Protein AF-A0A916AVG3-F1 (afdb_monomer_lite)

pLDDT: mean 79.17, std 20.03, range [33.25, 95.12]

Radius of gyration: 17.31 Å; chains: 1; bounding box: 54×39×38 Å

Sequence (113 aa):
MAQQFEDKFHRKFYYLRLSVTDVCNFKCTYCLPDGYKPSGNKNSSFLSLPEIKRVVKAFADCGTSKVRITGGEPSLRKDFTDIIHSVATTPGIKKSRNDDQWIPHGEASGRLA

Secondary structure (DSSP, 8-state):
-PPPPB-TT--B--EEEEE-----S---TTT-TT-----S-TT-PPPPHHHHHHHHHHHHHTT--EEEEESS-GGGSTTHHHHHHHHHTSTT------SS-------------

Structure (mmCIF, N/CA/C/O backbone):
data_AF-A0A916AVG3-F1
#
_entry.id   AF-A0A916AVG3-F1
#
loop_
_atom_site.group_PDB
_atom_site.id
_atom_site.type_symbol
_atom_site.label_atom_id
_atom_site.label_alt_id
_atom_site.label_comp_id
_atom_site.label_asym_id
_atom_site.label_entity_id
_atom_site.label_seq_id
_atom_site.pdbx_PDB_ins_code
_atom_site.Cartn_x
_atom_site.Cartn_y
_atom_site.Cartn_z
_atom_site.occupancy
_atom_site.B_iso_or_equiv
_atom_site.auth_seq_id
_atom_site.auth_comp_id
_atom_site.auth_asym_id
_atom_site.auth_atom_id
_atom_site.pdbx_PDB_model_num
ATOM 1 N N . MET A 1 1 ? -15.044 -7.742 18.580 1.00 51.03 1 MET A N 1
ATOM 2 C CA . MET A 1 1 ? -14.290 -6.527 18.210 1.00 51.03 1 MET A CA 1
ATOM 3 C C . MET A 1 1 ? -12.821 -6.852 18.390 1.00 51.03 1 MET A C 1
ATOM 5 O O . MET A 1 1 ? -12.456 -7.210 19.503 1.00 51.03 1 MET A O 1
ATOM 9 N N . ALA A 1 2 ? -12.019 -6.870 17.324 1.00 61.91 2 ALA A N 1
ATOM 10 C CA . ALA A 1 2 ? -10.595 -7.161 17.470 1.00 61.91 2 ALA A CA 1
ATOM 11 C C . ALA A 1 2 ? -9.897 -5.987 18.178 1.00 61.91 2 ALA A C 1
ATOM 13 O O . ALA A 1 2 ? -10.251 -4.826 17.972 1.00 61.91 2 ALA A O 1
ATOM 14 N N . GLN A 1 3 ? -8.947 -6.307 19.055 1.00 72.06 3 GLN A N 1
ATOM 15 C CA . GLN A 1 3 ? -8.139 -5.327 19.777 1.00 72.06 3 GLN A CA 1
ATOM 16 C C . GLN A 1 3 ? -7.302 -4.516 18.774 1.00 72.06 3 GLN A C 1
ATOM 18 O O . GLN A 1 3 ? -6.731 -5.087 17.844 1.00 72.06 3 GLN A O 1
ATOM 23 N N . GLN A 1 4 ? -7.219 -3.197 18.972 1.00 83.69 4 GLN A N 1
ATOM 24 C CA . GLN A 1 4 ? -6.332 -2.329 18.195 1.00 83.69 4 GLN A CA 1
ATOM 25 C C . GLN A 1 4 ? -4.895 -2.861 18.258 1.00 83.69 4 GLN A C 1
ATOM 27 O O . GLN A 1 4 ? -4.409 -3.156 19.351 1.00 83.69 4 GLN A O 1
ATOM 32 N N . PHE A 1 5 ? -4.199 -2.929 17.119 1.00 86.44 5 PHE A N 1
ATOM 33 C CA . PHE A 1 5 ? -2.777 -3.272 17.131 1.00 86.44 5 PHE A CA 1
ATOM 34 C C . PHE A 1 5 ? -1.983 -2.254 17.953 1.00 86.44 5 PHE A C 1
ATOM 36 O O . PHE A 1 5 ? -2.035 -1.049 17.684 1.00 86.44 5 PHE A O 1
ATOM 43 N N . GLU A 1 6 ? -1.220 -2.765 18.915 1.00 90.38 6 GLU A N 1
ATOM 44 C CA . GLU A 1 6 ? -0.405 -1.997 19.848 1.00 90.38 6 GLU A CA 1
ATOM 45 C C . GLU A 1 6 ? 0.926 -2.720 20.074 1.00 90.38 6 GLU A C 1
ATOM 47 O O . GLU A 1 6 ? 0.968 -3.950 20.146 1.00 90.38 6 GLU A O 1
ATOM 52 N N . ASP A 1 7 ? 2.025 -1.973 20.133 1.00 91.75 7 ASP A N 1
ATOM 53 C CA . ASP A 1 7 ? 3.339 -2.535 20.444 1.00 91.75 7 ASP A CA 1
ATOM 54 C C . ASP A 1 7 ? 3.683 -2.441 21.939 1.00 91.75 7 ASP A C 1
ATOM 56 O O . ASP A 1 7 ? 2.927 -1.919 22.754 1.00 91.75 7 ASP A O 1
ATOM 60 N N . LYS A 1 8 ? 4.874 -2.919 22.316 1.00 94.19 8 LYS A N 1
ATOM 61 C CA . LYS A 1 8 ? 5.366 -2.860 23.704 1.00 94.19 8 LYS A CA 1
ATOM 62 C C . LYS A 1 8 ? 5.617 -1.436 24.225 1.00 94.19 8 LYS A C 1
ATOM 64 O O . LYS A 1 8 ? 5.851 -1.271 25.414 1.00 94.19 8 LYS A O 1
ATOM 69 N N . PHE A 1 9 ? 5.600 -0.432 23.349 1.00 94.81 9 PHE A N 1
ATOM 70 C CA . PHE A 1 9 ? 5.735 0.986 23.686 1.00 94.81 9 PHE A CA 1
ATOM 71 C C . PHE A 1 9 ? 4.379 1.706 23.677 1.00 94.81 9 PHE A C 1
ATOM 73 O O . PHE A 1 9 ? 4.341 2.935 23.673 1.00 94.81 9 PHE A O 1
ATOM 80 N N . HIS A 1 10 ? 3.272 0.958 23.648 1.00 90.62 10 HIS A N 1
ATOM 81 C CA . HIS A 1 10 ? 1.909 1.483 23.627 1.00 90.62 10 HIS A CA 1
ATOM 82 C C . HIS A 1 10 ? 1.574 2.339 22.393 1.00 90.62 10 HIS A C 1
ATOM 84 O O . HIS A 1 10 ? 0.672 3.182 22.415 1.00 90.62 10 HIS A O 1
ATOM 90 N N . ARG A 1 11 ? 2.283 2.130 21.275 1.00 91.38 11 ARG A N 1
ATOM 91 C CA . ARG A 1 11 ? 1.992 2.803 20.004 1.00 91.38 11 ARG A CA 1
ATOM 92 C C . ARG A 1 11 ? 0.907 2.043 19.261 1.00 91.38 11 ARG A C 1
ATOM 94 O O . ARG A 1 11 ? 1.064 0.863 18.959 1.00 91.38 11 ARG A O 1
ATOM 101 N N . LYS A 1 12 ? -0.171 2.743 18.915 1.00 90.38 12 LYS A N 1
ATOM 102 C CA . LYS A 1 12 ? -1.303 2.182 18.170 1.00 90.38 12 LYS A CA 1
ATOM 103 C C . LYS A 1 12 ? -1.090 2.309 16.663 1.00 90.38 12 LYS A C 1
ATOM 105 O O . LYS A 1 12 ? -0.772 3.387 16.158 1.00 90.38 12 LYS A O 1
ATOM 110 N N . PHE A 1 13 ? -1.295 1.217 15.933 1.00 88.69 13 PHE A N 1
ATOM 111 C CA . PHE A 1 13 ? -1.089 1.185 14.484 1.00 88.69 13 PHE A CA 1
ATOM 112 C C . PHE A 1 13 ? -2.367 1.566 13.736 1.00 88.69 13 PHE A C 1
ATOM 114 O O . PHE A 1 13 ? -3.263 0.751 13.545 1.00 88.69 13 PHE A O 1
ATOM 121 N N . TYR A 1 14 ? -2.439 2.817 13.286 1.00 90.25 14 TYR A N 1
ATOM 122 C CA . TYR A 1 14 ? -3.552 3.326 12.472 1.00 90.25 14 TYR A CA 1
ATOM 123 C C . TYR A 1 14 ? -3.245 3.368 10.973 1.00 90.25 14 TYR A C 1
ATOM 125 O O . TYR A 1 14 ? -4.135 3.655 10.169 1.00 90.25 14 TYR A O 1
ATOM 133 N N . TYR A 1 15 ? -1.985 3.133 10.611 1.00 89.44 15 TYR A N 1
ATOM 134 C CA . TYR A 1 15 ? -1.426 3.388 9.294 1.00 89.44 15 TYR A CA 1
ATOM 135 C C . TYR A 1 15 ? -0.720 2.146 8.748 1.00 89.44 15 TYR A C 1
ATOM 137 O O . TYR A 1 15 ? 0.190 1.617 9.385 1.00 89.44 15 TYR A O 1
ATOM 145 N N . LEU A 1 16 ? -1.105 1.735 7.542 1.00 91.12 16 LEU A N 1
ATOM 146 C CA . LEU A 1 16 ? -0.492 0.642 6.795 1.00 91.12 16 LEU A CA 1
ATOM 147 C C . LEU A 1 16 ? 0.219 1.197 5.556 1.00 91.12 16 LEU A C 1
ATOM 149 O O . LEU A 1 16 ? -0.407 1.818 4.698 1.00 91.12 16 LEU A O 1
ATOM 153 N N . ARG A 1 17 ? 1.526 0.942 5.435 1.00 93.31 17 ARG A N 1
ATOM 154 C CA . ARG A 1 17 ? 2.277 1.148 4.188 1.00 93.31 17 ARG A CA 1
ATOM 155 C C . ARG A 1 17 ? 2.280 -0.166 3.411 1.00 93.31 17 ARG A C 1
ATOM 157 O O . ARG A 1 17 ? 2.883 -1.134 3.863 1.00 93.31 17 ARG A O 1
ATOM 164 N N . LEU A 1 18 ? 1.626 -0.190 2.258 1.00 91.81 18 LEU A N 1
ATOM 165 C CA . LEU A 1 18 ? 1.514 -1.373 1.413 1.00 91.81 18 LEU A CA 1
ATOM 166 C C . LEU A 1 18 ? 2.421 -1.226 0.188 1.00 91.81 18 LEU A C 1
ATOM 168 O O . LEU A 1 18 ? 2.091 -0.481 -0.732 1.00 91.81 18 LEU A O 1
ATOM 172 N N . SER A 1 19 ? 3.549 -1.943 0.170 1.00 91.38 19 SER A N 1
ATOM 173 C CA . SER A 1 19 ? 4.400 -2.053 -1.021 1.00 91.38 19 SER A CA 1
ATOM 174 C C . SER A 1 19 ? 3.804 -3.068 -1.996 1.00 91.38 19 SER A C 1
ATOM 176 O O . SER A 1 19 ? 3.684 -4.241 -1.648 1.00 91.38 19 SER A O 1
ATOM 178 N N . VAL A 1 20 ? 3.390 -2.629 -3.188 1.00 91.00 20 VAL A N 1
ATOM 179 C CA . VAL A 1 20 ? 2.710 -3.502 -4.171 1.00 91.00 20 VAL A CA 1
ATOM 180 C C . VAL A 1 20 ? 3.623 -4.005 -5.284 1.00 91.00 20 VAL A C 1
ATOM 182 O O . VAL A 1 20 ? 3.267 -4.959 -5.979 1.00 91.00 20 VAL A O 1
ATOM 185 N N . THR A 1 21 ? 4.772 -3.362 -5.479 1.00 88.31 21 THR A N 1
ATOM 186 C CA . THR A 1 21 ? 5.773 -3.726 -6.482 1.00 88.31 21 THR A CA 1
ATOM 187 C C . THR A 1 21 ? 7.117 -3.112 -6.121 1.00 88.31 21 THR A C 1
ATOM 189 O O . THR A 1 21 ? 7.151 -2.015 -5.580 1.00 88.31 21 THR A O 1
ATOM 192 N N . ASP A 1 22 ? 8.212 -3.773 -6.478 1.00 87.19 22 ASP A N 1
ATOM 193 C CA . ASP A 1 22 ? 9.560 -3.196 -6.393 1.00 87.19 22 ASP A CA 1
ATOM 194 C C . ASP A 1 22 ? 10.034 -2.660 -7.756 1.00 87.19 22 ASP A C 1
ATOM 196 O O . ASP A 1 22 ? 11.109 -2.071 -7.861 1.00 87.19 22 ASP A O 1
ATOM 200 N N . VAL A 1 23 ? 9.232 -2.853 -8.813 1.00 88.25 23 VAL A N 1
ATOM 201 C CA . VAL A 1 23 ? 9.529 -2.367 -10.164 1.00 88.25 23 VAL A CA 1
ATOM 202 C C . VAL A 1 23 ? 9.417 -0.848 -10.182 1.00 88.25 23 VAL A C 1
ATOM 204 O O . VAL A 1 23 ? 8.415 -0.286 -9.747 1.00 88.25 23 VAL A O 1
ATOM 207 N N . CYS A 1 24 ? 10.438 -0.184 -10.716 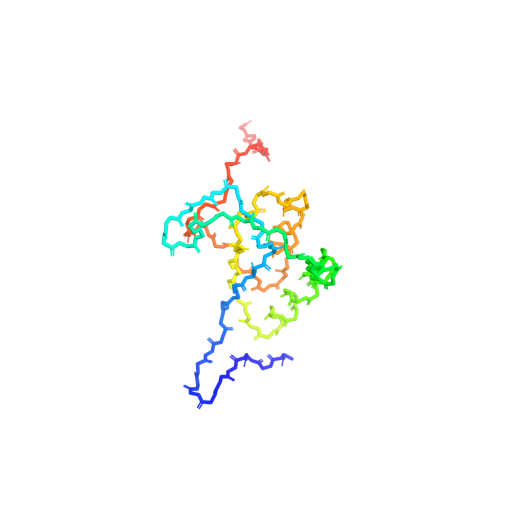1.00 89.25 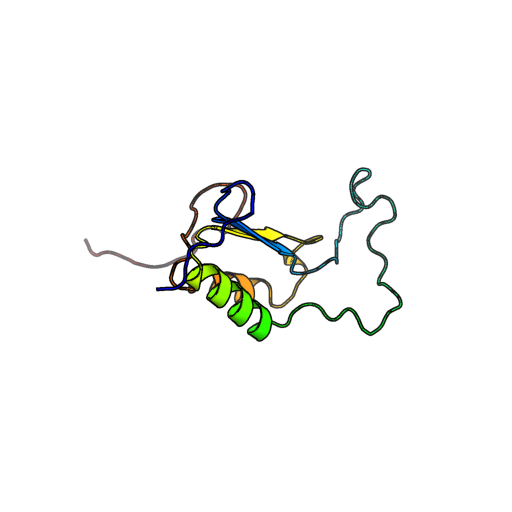24 CYS A N 1
ATOM 208 C CA . CYS A 1 24 ? 10.472 1.264 -10.881 1.00 89.25 24 CYS A CA 1
ATOM 209 C C . CYS A 1 24 ? 11.023 1.622 -12.265 1.00 89.25 24 CYS A C 1
ATOM 211 O O . CYS A 1 24 ? 11.972 0.997 -12.741 1.00 89.25 24 CYS A O 1
ATOM 213 N N . ASN A 1 25 ? 10.437 2.634 -12.903 1.00 89.19 25 ASN A N 1
ATOM 214 C CA . ASN A 1 25 ? 10.887 3.191 -14.182 1.00 89.19 25 ASN A CA 1
ATOM 215 C C . ASN A 1 25 ? 11.939 4.303 -14.010 1.00 89.19 25 ASN A C 1
ATOM 217 O O . ASN A 1 25 ? 12.532 4.731 -14.999 1.00 89.19 25 ASN A O 1
ATOM 221 N N . PHE A 1 26 ? 12.198 4.751 -12.780 1.00 88.44 26 PHE A N 1
ATOM 222 C CA . PHE A 1 26 ? 13.216 5.751 -12.466 1.00 88.44 26 PHE A CA 1
ATOM 223 C C . PHE A 1 26 ? 14.508 5.136 -11.915 1.00 88.44 26 PHE A C 1
ATOM 225 O O . PHE A 1 26 ? 14.537 4.017 -11.401 1.00 88.44 26 PHE A O 1
ATOM 232 N N . LYS A 1 27 ? 15.591 5.917 -12.003 1.00 90.44 27 LYS A N 1
ATOM 233 C CA . LYS A 1 27 ? 16.924 5.598 -11.466 1.00 90.44 27 LYS A CA 1
ATOM 234 C C . LYS A 1 27 ? 17.411 6.704 -10.533 1.00 90.44 27 LYS A C 1
ATOM 236 O O . LYS A 1 27 ? 18.405 7.376 -10.790 1.00 90.44 27 LYS A O 1
ATOM 241 N N . CYS A 1 28 ? 16.628 6.983 -9.499 1.00 92.00 28 CYS A N 1
ATOM 242 C CA . CYS A 1 28 ? 16.912 8.080 -8.580 1.00 92.00 28 CYS A CA 1
ATOM 243 C C . CYS A 1 28 ? 18.230 7.823 -7.836 1.00 92.00 28 CYS A C 1
ATOM 245 O O . CYS A 1 28 ? 18.354 6.799 -7.170 1.00 92.00 28 CYS A O 1
ATOM 247 N N . THR A 1 29 ? 19.173 8.767 -7.860 1.00 93.94 29 THR A N 1
ATOM 248 C CA . THR A 1 29 ? 20.510 8.615 -7.252 1.00 93.94 29 THR A CA 1
ATOM 249 C C . THR A 1 29 ? 20.472 8.229 -5.770 1.00 93.94 29 THR A C 1
ATOM 251 O O . THR A 1 29 ? 21.312 7.467 -5.308 1.00 93.94 29 THR A O 1
ATOM 254 N N . TYR A 1 30 ? 19.478 8.721 -5.025 1.00 93.50 30 TYR A N 1
ATOM 255 C CA . TYR A 1 30 ? 19.329 8.464 -3.588 1.00 93.50 30 TYR A CA 1
ATOM 256 C C . TYR A 1 30 ? 18.538 7.188 -3.250 1.00 93.50 30 TYR A C 1
ATOM 258 O O . TYR A 1 30 ? 18.503 6.790 -2.090 1.00 93.50 30 TYR A O 1
ATOM 266 N N . CYS A 1 31 ? 17.852 6.579 -4.223 1.00 88.38 31 CYS A N 1
ATOM 267 C CA . CYS A 1 31 ? 16.950 5.447 -3.985 1.00 88.38 31 CYS A CA 1
ATOM 268 C C . CYS A 1 31 ? 17.374 4.201 -4.766 1.00 88.38 31 CYS A C 1
ATOM 270 O O . CYS A 1 31 ? 17.466 3.123 -4.188 1.00 88.38 31 CYS A O 1
ATOM 272 N N . LEU A 1 32 ? 17.643 4.348 -6.065 1.00 86.81 32 LEU A N 1
ATOM 273 C CA . LEU A 1 32 ? 17.944 3.248 -6.974 1.00 86.81 32 LEU A CA 1
ATOM 274 C C . LEU A 1 32 ? 18.927 3.703 -8.075 1.00 86.81 32 LEU A C 1
ATOM 276 O O . LEU A 1 32 ? 18.521 3.864 -9.229 1.00 86.81 32 LEU A O 1
ATOM 280 N N . PRO A 1 33 ? 20.212 3.938 -7.742 1.00 86.56 33 PRO A N 1
ATOM 281 C CA . PRO A 1 33 ? 21.191 4.530 -8.664 1.00 86.56 33 PRO A CA 1
ATOM 282 C C . PRO A 1 33 ? 21.438 3.670 -9.912 1.00 86.56 33 PRO A C 1
ATOM 284 O O . PRO A 1 33 ? 21.529 4.185 -11.023 1.00 86.56 33 PRO A O 1
ATOM 287 N N . ASP A 1 34 ? 21.444 2.349 -9.753 1.00 87.12 34 ASP A N 1
ATOM 288 C CA . ASP A 1 34 ? 21.639 1.403 -10.856 1.00 87.12 34 ASP A CA 1
ATOM 289 C C . ASP A 1 34 ? 20.351 1.089 -11.639 1.00 87.12 34 ASP A C 1
ATOM 291 O O . ASP A 1 34 ? 20.375 0.351 -12.631 1.00 87.12 34 ASP A O 1
ATOM 295 N N . GLY A 1 35 ? 19.215 1.638 -11.203 1.00 85.56 35 GLY A N 1
ATOM 296 C CA . GLY A 1 35 ? 17.889 1.273 -11.685 1.00 85.56 35 GLY A CA 1
ATOM 297 C C . GLY A 1 35 ? 17.416 -0.109 -11.234 1.00 85.56 35 GLY A C 1
ATOM 298 O O . GLY A 1 35 ? 18.135 -0.877 -10.591 1.00 85.56 35 GLY A O 1
ATOM 299 N N . TYR A 1 36 ? 16.161 -0.415 -11.563 1.00 84.50 36 TYR A N 1
ATOM 300 C CA . TYR A 1 36 ? 15.555 -1.691 -11.207 1.00 84.50 36 TYR A CA 1
ATOM 301 C C . TYR A 1 36 ? 16.188 -2.826 -12.015 1.00 84.50 36 TYR A C 1
ATOM 303 O O . TYR A 1 36 ? 16.187 -2.805 -13.247 1.00 84.50 36 TYR A O 1
ATOM 311 N N . LYS A 1 37 ? 16.709 -3.832 -11.308 1.00 81.81 37 LYS A N 1
ATOM 312 C CA . LYS A 1 37 ? 17.226 -5.074 -11.883 1.00 81.81 37 LYS A CA 1
ATOM 313 C C . LYS A 1 37 ? 16.311 -6.207 -11.413 1.00 81.81 37 LYS A C 1
ATOM 315 O O . LYS A 1 37 ? 16.201 -6.399 -10.201 1.00 81.81 37 LYS A O 1
ATOM 320 N N . PRO A 1 38 ? 15.638 -6.941 -12.317 1.00 73.44 38 PRO A N 1
ATOM 321 C CA . PRO A 1 38 ? 14.820 -8.073 -11.910 1.00 73.44 38 PRO A CA 1
ATOM 322 C C . PRO A 1 38 ? 15.713 -9.078 -11.183 1.00 73.44 38 PRO A C 1
ATOM 324 O O . PRO A 1 38 ? 16.708 -9.555 -11.731 1.00 73.44 38 PRO A O 1
ATOM 327 N N . SER A 1 39 ? 15.380 -9.357 -9.924 1.00 65.31 39 SER A N 1
ATOM 328 C CA . SER A 1 39 ? 16.060 -10.391 -9.153 1.00 65.31 39 SER A CA 1
ATOM 329 C C . SER A 1 39 ? 15.924 -11.711 -9.908 1.00 65.31 39 SER A C 1
ATOM 331 O O . SER A 1 39 ? 14.817 -12.115 -10.257 1.00 65.31 39 SER A O 1
ATOM 333 N N . GLY A 1 40 ? 17.042 -12.396 -10.165 1.00 55.84 40 GLY A N 1
ATOM 334 C CA . GLY A 1 40 ? 17.053 -13.710 -10.821 1.00 55.84 40 GLY A CA 1
ATOM 335 C C . GLY A 1 40 ? 16.301 -14.801 -10.042 1.00 55.84 40 GLY A C 1
ATOM 336 O O . GLY A 1 40 ? 16.139 -15.917 -10.535 1.00 55.84 40 GLY A O 1
ATOM 337 N N . ASN A 1 41 ? 15.810 -14.487 -8.839 1.00 54.62 41 ASN A N 1
ATOM 338 C CA . ASN A 1 41 ? 14.942 -15.354 -8.063 1.00 54.62 41 ASN A CA 1
ATOM 339 C C . ASN A 1 41 ? 13.521 -15.350 -8.637 1.00 54.62 41 ASN A C 1
ATOM 341 O O . ASN A 1 41 ? 12.713 -14.469 -8.355 1.00 54.62 41 ASN A O 1
ATOM 345 N N . LYS A 1 42 ? 13.187 -16.429 -9.352 1.00 50.81 42 LYS A N 1
ATOM 346 C CA . LYS A 1 42 ? 11.844 -16.760 -9.869 1.00 50.81 42 LYS A CA 1
ATOM 347 C C . LYS A 1 42 ? 10.724 -16.806 -8.803 1.00 50.81 42 LYS A C 1
ATOM 349 O O . LYS A 1 42 ? 9.566 -16.968 -9.167 1.00 50.81 42 LYS A O 1
ATOM 354 N N . ASN A 1 43 ? 11.056 -16.665 -7.515 1.00 48.22 43 ASN A N 1
ATOM 355 C CA . ASN A 1 43 ? 10.166 -16.897 -6.373 1.00 48.22 43 ASN A CA 1
ATOM 356 C C . ASN A 1 43 ? 9.700 -15.631 -5.628 1.00 48.22 43 ASN A C 1
ATOM 358 O O . ASN A 1 43 ? 8.942 -15.759 -4.672 1.00 48.22 43 ASN A O 1
ATOM 362 N N . SER A 1 44 ? 10.103 -14.416 -6.020 1.00 56.56 44 SER A N 1
ATOM 363 C CA . SER A 1 44 ? 9.534 -13.193 -5.424 1.00 56.56 44 SER A CA 1
ATOM 364 C C . SER A 1 44 ? 8.274 -12.764 -6.181 1.00 56.56 44 SER A C 1
ATOM 366 O O . SER A 1 44 ? 8.248 -11.729 -6.848 1.00 56.56 44 SER A O 1
ATOM 368 N N . SER A 1 45 ? 7.228 -13.590 -6.144 1.00 74.19 45 SER A N 1
ATOM 369 C CA . SER A 1 45 ? 5.926 -13.187 -6.673 1.00 74.19 45 SER A CA 1
ATOM 370 C C . SER A 1 45 ? 5.352 -12.071 -5.801 1.00 74.19 45 SER A C 1
ATOM 372 O O . SER A 1 45 ? 5.242 -12.229 -4.584 1.00 74.19 45 SER A O 1
ATOM 374 N N . PHE A 1 46 ? 4.978 -10.947 -6.414 1.00 86.12 46 PHE A N 1
ATOM 375 C CA . PHE A 1 46 ? 4.232 -9.895 -5.723 1.00 86.12 46 PHE A CA 1
ATOM 376 C C . PHE A 1 46 ? 2.916 -10.452 -5.174 1.00 86.12 46 PHE A C 1
ATOM 378 O O . PHE A 1 46 ? 2.330 -11.355 -5.774 1.00 86.12 46 PHE A O 1
ATOM 385 N N . LEU A 1 47 ? 2.424 -9.872 -4.074 1.00 89.88 47 LEU A N 1
ATOM 386 C CA . LEU A 1 47 ? 1.111 -10.229 -3.538 1.00 89.88 47 LEU A CA 1
ATOM 387 C C . LEU A 1 47 ? 0.050 -10.079 -4.627 1.00 89.88 47 LEU A C 1
ATOM 389 O O . LEU A 1 47 ? -0.070 -9.019 -5.252 1.00 89.88 47 LEU A O 1
ATOM 393 N N . SER A 1 48 ? -0.730 -11.133 -4.828 1.00 92.00 48 SER A N 1
ATOM 394 C CA . SER A 1 48 ? -1.881 -11.130 -5.720 1.00 92.00 48 SER A CA 1
ATOM 395 C C . SER A 1 48 ? -2.982 -10.215 -5.180 1.00 92.00 48 SER A C 1
ATOM 397 O O . SER A 1 48 ? -3.058 -9.927 -3.981 1.00 92.00 48 SER A O 1
ATOM 399 N N . LEU A 1 49 ? -3.878 -9.765 -6.060 1.00 92.19 49 LEU A N 1
ATOM 400 C CA . LEU A 1 49 ? -5.004 -8.925 -5.659 1.00 92.19 49 LEU A CA 1
ATOM 401 C C . LEU A 1 49 ? -5.828 -9.548 -4.505 1.00 92.19 49 LEU A C 1
ATOM 403 O O . LEU A 1 49 ? -6.074 -8.832 -3.535 1.00 92.19 49 LEU A O 1
ATOM 407 N N . PRO A 1 50 ? -6.208 -10.848 -4.518 1.00 94.31 50 PRO A N 1
ATOM 408 C CA . PRO A 1 50 ? -6.927 -11.476 -3.403 1.00 94.31 50 PRO A CA 1
ATOM 409 C C . PRO A 1 50 ? -6.168 -11.453 -2.072 1.00 94.31 50 PRO A C 1
ATOM 411 O O . PRO A 1 50 ? -6.779 -11.266 -1.018 1.00 94.31 50 PRO A O 1
ATOM 414 N N . GLU A 1 51 ? -4.846 -11.627 -2.102 1.00 94.44 51 GLU A N 1
ATOM 415 C CA . GLU A 1 51 ? -4.009 -11.560 -0.901 1.00 94.44 51 GLU A CA 1
ATOM 416 C C . GLU A 1 51 ? -3.969 -10.143 -0.343 1.00 94.44 51 GLU A C 1
ATOM 418 O O . GLU A 1 51 ? -4.143 -9.961 0.860 1.00 94.44 51 GLU A O 1
ATOM 423 N N . ILE A 1 52 ? -3.847 -9.139 -1.215 1.00 94.31 52 ILE A N 1
ATOM 424 C CA . ILE A 1 52 ? -3.929 -7.734 -0.817 1.00 94.31 52 ILE A CA 1
ATOM 425 C C . ILE A 1 52 ? -5.276 -7.450 -0.143 1.00 94.31 52 ILE A C 1
ATOM 427 O O . ILE A 1 52 ? -5.291 -6.871 0.943 1.00 94.31 52 ILE A O 1
ATOM 431 N N . LYS A 1 53 ? -6.402 -7.913 -0.714 1.00 94.38 53 LYS A N 1
ATOM 432 C CA . LYS A 1 53 ? -7.729 -7.732 -0.089 1.00 94.38 53 LYS A CA 1
ATOM 433 C C . LYS A 1 53 ? -7.773 -8.338 1.311 1.00 94.38 53 LYS A C 1
ATOM 435 O O . LYS A 1 53 ? -8.274 -7.712 2.242 1.00 94.38 53 LYS A O 1
ATOM 440 N N . ARG A 1 54 ? -7.244 -9.558 1.459 1.00 95.12 54 ARG A N 1
ATOM 441 C CA . ARG A 1 54 ? -7.218 -10.286 2.733 1.00 95.12 54 ARG A CA 1
ATOM 442 C C . ARG A 1 54 ? -6.405 -9.536 3.784 1.00 95.12 54 ARG A C 1
ATOM 444 O O . ARG A 1 54 ? -6.877 -9.372 4.904 1.00 95.12 54 ARG A O 1
ATOM 451 N N . VAL A 1 55 ? -5.217 -9.061 3.411 1.00 94.19 55 VAL A N 1
ATOM 452 C CA . VAL A 1 55 ? -4.327 -8.304 4.298 1.00 94.19 55 VAL A CA 1
ATOM 453 C C . VAL A 1 55 ? -4.993 -6.998 4.720 1.00 94.19 55 VAL A C 1
ATOM 455 O O . VAL A 1 55 ? -5.146 -6.750 5.910 1.00 94.19 55 VAL A O 1
ATOM 458 N N . VAL A 1 56 ? -5.456 -6.189 3.766 1.00 94.06 56 VAL A N 1
ATOM 459 C CA . VAL A 1 56 ? -6.063 -4.881 4.059 1.00 94.06 56 VAL A CA 1
ATOM 460 C C . VAL A 1 56 ? -7.292 -5.030 4.957 1.00 94.06 56 VAL A C 1
ATOM 462 O O . VAL A 1 56 ? -7.426 -4.277 5.919 1.00 94.06 56 VAL A O 1
ATOM 465 N N . LYS A 1 57 ? -8.138 -6.038 4.708 1.00 93.62 57 LY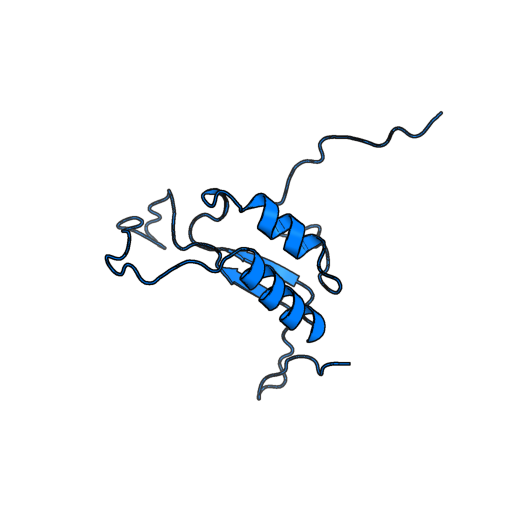S A N 1
ATOM 466 C CA . LYS A 1 57 ? -9.285 -6.345 5.569 1.00 93.62 57 LYS A CA 1
ATOM 467 C C . LYS A 1 57 ? -8.857 -6.714 6.990 1.00 93.62 57 LYS A C 1
ATOM 469 O O . LYS A 1 57 ? -9.369 -6.128 7.934 1.00 93.62 57 LYS A O 1
ATOM 474 N N . ALA A 1 58 ? -7.892 -7.621 7.147 1.00 92.81 58 ALA A N 1
ATOM 475 C CA . ALA A 1 58 ? -7.406 -8.021 8.467 1.00 92.81 58 ALA A CA 1
ATOM 476 C C . ALA A 1 58 ? -6.845 -6.826 9.262 1.00 92.81 58 ALA A C 1
ATOM 478 O O . ALA A 1 58 ? -7.124 -6.679 10.448 1.00 92.81 58 ALA A O 1
ATOM 479 N N . PHE A 1 59 ? -6.105 -5.929 8.604 1.00 92.44 59 PHE A N 1
ATOM 480 C CA . PHE A 1 59 ? -5.600 -4.708 9.236 1.00 92.44 59 PHE A CA 1
ATOM 481 C C . PHE A 1 59 ? -6.716 -3.721 9.600 1.00 92.44 59 PHE A C 1
ATOM 483 O O . PHE A 1 59 ? -6.645 -3.095 10.662 1.00 92.44 59 PHE A O 1
ATOM 490 N N . ALA A 1 60 ? -7.733 -3.578 8.748 1.00 91.81 60 ALA A N 1
ATOM 491 C CA . ALA A 1 60 ? -8.893 -2.733 9.019 1.00 91.81 60 ALA A CA 1
ATOM 492 C C . ALA A 1 60 ? -9.703 -3.250 10.219 1.00 91.81 60 ALA A C 1
ATOM 494 O O . ALA A 1 60 ? -10.049 -2.467 11.104 1.00 91.81 60 ALA A O 1
ATOM 495 N N . ASP A 1 61 ? -9.910 -4.568 10.305 1.00 91.69 61 ASP A N 1
ATOM 496 C CA . ASP A 1 61 ? -10.591 -5.221 11.429 1.00 91.69 61 ASP A CA 1
ATOM 497 C C . ASP A 1 61 ? -9.843 -4.991 12.760 1.00 91.69 61 ASP A C 1
ATOM 499 O O . ASP A 1 61 ? -10.470 -4.882 13.813 1.00 91.69 61 ASP A O 1
ATOM 503 N N . CYS A 1 62 ? -8.515 -4.836 12.710 1.00 90.69 62 CYS A N 1
ATOM 504 C CA . CYS A 1 62 ? -7.645 -4.507 13.846 1.00 90.69 62 CYS A CA 1
ATOM 505 C C . CYS A 1 62 ? -7.425 -2.993 14.067 1.00 90.69 62 CYS A C 1
ATOM 507 O O . CYS A 1 62 ? -6.503 -2.598 14.788 1.00 90.69 62 CYS A O 1
ATOM 509 N N . GLY A 1 63 ? -8.245 -2.133 13.453 1.00 89.31 63 GLY A N 1
ATOM 510 C CA . GLY A 1 63 ? -8.272 -0.691 13.725 1.00 89.31 63 GLY A CA 1
ATOM 511 C C . GLY A 1 63 ? -7.325 0.167 12.878 1.00 89.31 63 GLY A C 1
ATOM 512 O O . GLY A 1 63 ? -7.093 1.339 13.193 1.00 89.31 63 GLY A O 1
ATOM 513 N N . THR A 1 64 ? -6.777 -0.375 11.788 1.00 91.38 64 THR A N 1
ATOM 514 C CA . THR A 1 64 ? -6.095 0.442 10.773 1.00 91.38 64 THR A CA 1
ATOM 515 C C . THR A 1 64 ? -7.121 1.296 10.042 1.00 91.38 64 THR A C 1
ATOM 517 O O . THR A 1 64 ? -8.161 0.800 9.627 1.00 91.38 64 THR A O 1
ATOM 520 N N . SER A 1 65 ? -6.818 2.579 9.842 1.00 90.44 65 SER A N 1
ATOM 521 C CA . SER A 1 65 ? -7.730 3.509 9.165 1.00 90.44 65 SER A CA 1
ATOM 522 C C . SER A 1 65 ? -7.121 4.211 7.953 1.00 90.44 65 SER A C 1
ATOM 524 O O . SER A 1 65 ? -7.870 4.708 7.119 1.00 90.44 65 SER A O 1
ATOM 526 N N . LYS A 1 66 ? -5.790 4.245 7.811 1.00 91.31 66 LYS A N 1
ATOM 527 C CA . LYS A 1 66 ? -5.094 4.855 6.668 1.00 91.31 66 LYS A CA 1
ATOM 528 C C . LYS A 1 66 ? -4.220 3.811 5.979 1.00 91.31 66 LYS A C 1
ATOM 530 O O . LYS A 1 66 ? -3.433 3.136 6.636 1.00 91.31 66 LYS A O 1
ATOM 535 N N . VAL A 1 67 ? -4.323 3.712 4.656 1.00 92.06 67 VAL A N 1
ATOM 536 C CA . VAL A 1 67 ? -3.465 2.850 3.832 1.00 92.06 67 VAL A CA 1
ATOM 537 C C . VAL A 1 67 ? -2.740 3.725 2.818 1.00 92.06 67 VAL A C 1
ATOM 539 O O . VAL A 1 67 ? -3.385 4.460 2.076 1.00 92.06 67 VAL A O 1
ATOM 542 N N . ARG A 1 68 ? -1.408 3.657 2.781 1.00 91.75 68 ARG A N 1
ATOM 543 C CA . ARG A 1 68 ? -0.588 4.282 1.735 1.00 91.75 68 ARG A CA 1
ATOM 544 C C . ARG A 1 68 ? -0.022 3.194 0.848 1.00 91.75 68 ARG A C 1
ATOM 546 O O . ARG A 1 68 ? 0.714 2.331 1.324 1.00 91.75 68 ARG A O 1
ATOM 553 N N . ILE A 1 69 ? -0.351 3.265 -0.431 1.00 91.19 69 ILE A N 1
ATOM 554 C CA . ILE A 1 69 ? 0.188 2.356 -1.432 1.00 91.19 69 ILE A CA 1
ATOM 555 C C . ILE A 1 69 ? 1.540 2.913 -1.883 1.00 91.19 69 ILE A C 1
ATOM 557 O O . ILE A 1 69 ? 1.661 4.093 -2.200 1.00 91.19 69 ILE A O 1
ATOM 561 N N . THR A 1 70 ? 2.569 2.077 -1.832 1.00 90.88 70 THR A N 1
ATOM 562 C CA . THR A 1 70 ? 3.950 2.416 -2.192 1.00 90.88 70 THR A CA 1
ATOM 563 C C . THR A 1 70 ? 4.572 1.280 -3.003 1.00 90.88 70 THR A C 1
ATOM 565 O O . THR A 1 70 ? 3.908 0.297 -3.334 1.00 90.88 70 THR A O 1
ATOM 568 N N . GLY A 1 71 ? 5.860 1.398 -3.301 1.00 87.50 71 GLY A N 1
ATOM 569 C CA . GLY A 1 71 ? 6.631 0.398 -4.019 1.00 87.50 71 GLY A CA 1
ATOM 570 C C . GLY A 1 71 ? 7.896 1.016 -4.590 1.00 87.50 71 GLY A C 1
ATOM 571 O O . GLY A 1 71 ? 8.417 1.975 -4.020 1.00 87.50 71 GLY A O 1
ATOM 572 N N . GLY A 1 72 ? 8.321 0.508 -5.743 1.00 87.00 72 GLY A N 1
ATOM 573 C CA . GLY A 1 72 ? 9.014 1.304 -6.746 1.00 87.00 72 GLY A CA 1
ATOM 574 C C . GLY A 1 72 ? 8.051 2.353 -7.301 1.00 87.00 72 GLY A C 1
ATOM 575 O O . GLY A 1 72 ? 7.735 3.327 -6.624 1.00 87.00 72 GLY A O 1
ATOM 576 N N . GLU A 1 73 ? 7.519 2.110 -8.494 1.00 89.94 73 GLU A N 1
ATOM 577 C CA . GLU A 1 73 ? 6.459 2.928 -9.082 1.00 89.94 73 GLU A CA 1
ATOM 578 C C . GLU A 1 73 ? 5.145 2.121 -9.137 1.00 89.94 73 GLU A C 1
ATOM 580 O O . GLU A 1 73 ? 5.003 1.231 -9.982 1.00 89.94 73 GLU A O 1
ATOM 585 N N . PRO A 1 74 ? 4.172 2.387 -8.240 1.00 89.00 74 PRO A N 1
ATOM 586 C CA . PRO A 1 74 ? 2.934 1.612 -8.150 1.00 89.00 74 PRO A CA 1
ATOM 587 C C . PRO A 1 74 ? 2.121 1.585 -9.447 1.00 89.00 74 PRO A C 1
ATOM 589 O O . PRO A 1 74 ? 1.491 0.570 -9.745 1.00 89.00 74 PRO A O 1
ATOM 592 N N . SER A 1 75 ? 2.160 2.665 -10.235 1.00 88.75 75 SER A N 1
ATOM 593 C CA . SER A 1 75 ? 1.394 2.784 -11.483 1.00 88.75 75 SER A CA 1
ATOM 594 C C . SER A 1 75 ? 1.863 1.846 -12.603 1.00 88.75 75 SER A C 1
ATOM 596 O O . SER A 1 75 ? 1.117 1.613 -13.552 1.00 88.75 75 SER A O 1
ATOM 598 N N . LEU A 1 76 ? 3.055 1.246 -12.489 1.00 88.31 76 LEU A N 1
ATOM 599 C CA . LEU A 1 76 ? 3.550 0.255 -13.455 1.00 88.31 76 LEU A CA 1
ATOM 600 C C . LEU A 1 76 ? 2.843 -1.100 -13.342 1.00 88.31 76 LEU A C 1
ATOM 602 O O . LEU A 1 76 ? 2.955 -1.948 -14.232 1.00 88.31 76 LEU A O 1
ATOM 606 N N . ARG A 1 77 ? 2.134 -1.337 -12.238 1.00 88.25 77 ARG A N 1
ATOM 607 C CA . ARG A 1 77 ? 1.410 -2.579 -11.995 1.00 88.25 77 ARG A CA 1
ATOM 608 C C . ARG A 1 77 ? 0.054 -2.549 -12.716 1.00 88.25 77 ARG A C 1
ATOM 610 O O . ARG A 1 77 ? -0.740 -1.637 -12.527 1.00 88.25 77 ARG A O 1
ATOM 617 N N . LYS A 1 78 ? -0.234 -3.567 -13.537 1.00 89.31 78 LYS A N 1
ATOM 618 C CA . LYS A 1 78 ? -1.433 -3.609 -14.405 1.00 89.31 78 LYS A CA 1
ATOM 619 C C . LYS A 1 78 ? -2.756 -3.583 -13.633 1.00 89.31 78 LYS A C 1
ATOM 621 O O . LYS A 1 78 ? -3.694 -2.931 -14.062 1.00 89.31 78 LYS A O 1
ATOM 626 N N . ASP A 1 79 ? -2.81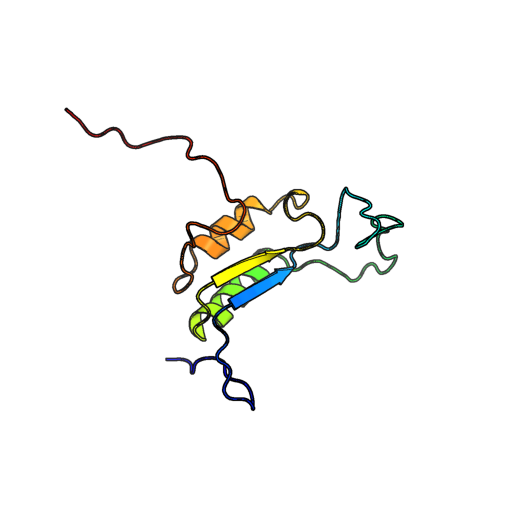5 -4.280 -12.503 1.00 91.19 79 ASP A N 1
ATOM 627 C CA . ASP A 1 79 ? -3.968 -4.347 -11.598 1.00 91.19 79 ASP A CA 1
ATOM 628 C C . ASP A 1 79 ? -3.945 -3.236 -10.537 1.00 91.19 79 ASP A C 1
ATOM 630 O O . ASP A 1 79 ? -4.629 -3.341 -9.519 1.00 91.19 79 ASP A O 1
ATOM 634 N N . PHE A 1 80 ? -3.156 -2.169 -10.739 1.00 91.31 80 PHE A N 1
ATOM 635 C CA . PHE A 1 80 ? -3.050 -1.082 -9.773 1.00 91.31 80 PHE A CA 1
ATOM 636 C C . PHE A 1 80 ? -4.429 -0.533 -9.433 1.00 91.31 80 PHE A C 1
ATOM 638 O O . PHE A 1 80 ? -4.787 -0.604 -8.265 1.00 91.31 80 PHE A O 1
ATOM 645 N N . THR A 1 81 ? -5.231 -0.124 -10.427 1.00 92.12 81 THR A N 1
ATOM 646 C CA . THR A 1 81 ? -6.611 0.390 -10.272 1.00 92.12 81 THR A CA 1
ATOM 647 C C . THR A 1 81 ? -7.501 -0.507 -9.410 1.00 92.12 81 THR A C 1
ATOM 649 O O . THR A 1 81 ? -8.237 -0.010 -8.551 1.00 92.12 81 THR A O 1
ATOM 652 N N . ASP A 1 82 ? -7.387 -1.825 -9.575 1.00 93.06 82 ASP A N 1
ATOM 653 C CA . ASP A 1 82 ? -8.171 -2.804 -8.820 1.00 93.06 82 ASP A CA 1
ATOM 654 C C . ASP A 1 82 ? -7.755 -2.862 -7.347 1.00 93.06 82 ASP A C 1
ATOM 656 O O . ASP A 1 82 ? -8.601 -3.022 -6.459 1.00 93.06 82 ASP A O 1
ATOM 660 N N . ILE A 1 83 ? -6.459 -2.687 -7.066 1.00 92.50 83 ILE A N 1
ATOM 661 C CA . ILE A 1 83 ? -5.927 -2.605 -5.702 1.00 92.50 83 ILE A CA 1
ATOM 662 C C . ILE A 1 83 ? -6.531 -1.404 -4.980 1.00 92.50 83 ILE A C 1
ATOM 664 O O . ILE A 1 83 ? -7.005 -1.547 -3.853 1.00 92.50 83 ILE A O 1
ATOM 668 N N . ILE A 1 84 ? -6.578 -0.234 -5.616 1.00 92.12 84 ILE A N 1
ATOM 669 C CA . ILE A 1 84 ? -7.126 0.970 -4.966 1.00 92.12 84 ILE A CA 1
ATOM 670 C C . ILE A 1 84 ? -8.606 0.833 -4.753 1.00 92.12 84 ILE A C 1
ATOM 672 O O . ILE A 1 84 ? -9.081 1.141 -3.665 1.00 92.12 84 ILE A O 1
ATOM 676 N N . HIS A 1 85 ? -9.328 0.350 -5.763 1.00 92.38 85 HIS A N 1
ATOM 677 C CA . HIS A 1 85 ? -10.748 0.101 -5.617 1.00 92.38 85 HIS A CA 1
ATOM 678 C C . HIS A 1 85 ? -10.998 -0.840 -4.432 1.00 92.38 85 HIS A C 1
ATOM 680 O O . HIS A 1 85 ? -11.844 -0.563 -3.582 1.00 92.38 85 HIS A O 1
ATOM 686 N N . SER A 1 86 ? -10.203 -1.906 -4.296 1.00 92.25 86 SER A N 1
ATOM 687 C CA . SER A 1 86 ? -10.313 -2.817 -3.159 1.00 92.25 86 SER A CA 1
ATOM 688 C C . SER A 1 86 ? -9.995 -2.154 -1.817 1.00 92.25 86 SER A C 1
ATOM 690 O O . SER A 1 86 ? -10.696 -2.400 -0.838 1.00 92.25 86 SER A O 1
ATOM 692 N N . VAL A 1 87 ? -8.954 -1.325 -1.739 1.00 92.12 87 VAL A N 1
ATOM 693 C CA . VAL A 1 87 ? -8.590 -0.615 -0.502 1.00 92.12 87 VAL A CA 1
ATOM 694 C C . VAL A 1 87 ? -9.674 0.399 -0.128 1.00 92.12 87 VAL A C 1
ATOM 696 O O . VAL A 1 87 ? -10.118 0.434 1.016 1.00 92.12 87 VAL A O 1
ATOM 699 N N . ALA A 1 88 ? -10.157 1.178 -1.095 1.00 90.69 88 ALA A N 1
ATOM 700 C CA . ALA A 1 88 ? -11.151 2.231 -0.900 1.00 90.69 88 ALA A CA 1
ATOM 701 C C . ALA A 1 88 ? -12.554 1.708 -0.550 1.00 90.69 88 ALA A C 1
ATOM 703 O O . ALA A 1 88 ? -13.355 2.447 0.028 1.00 90.69 88 ALA A O 1
ATOM 704 N N . THR A 1 89 ? -12.863 0.462 -0.918 1.00 92.62 89 THR A N 1
ATOM 705 C CA . THR A 1 89 ? -14.126 -0.220 -0.585 1.00 92.62 89 THR A CA 1
ATOM 706 C C . THR A 1 89 ? -14.045 -1.051 0.694 1.00 92.62 89 THR A C 1
ATOM 708 O O . THR A 1 89 ? -15.071 -1.552 1.149 1.00 92.62 89 THR A O 1
ATOM 711 N N . THR A 1 90 ? -12.864 -1.180 1.308 1.00 92.56 90 THR A N 1
ATOM 712 C CA . THR A 1 90 ? -12.710 -1.927 2.561 1.00 92.56 90 THR A CA 1
ATOM 713 C C . THR A 1 90 ? -13.322 -1.142 3.733 1.00 92.56 90 THR A C 1
ATOM 715 O O . THR A 1 90 ? -12.894 -0.014 3.997 1.00 92.56 90 THR A O 1
ATOM 718 N N . PRO A 1 91 ? -14.298 -1.711 4.469 1.00 90.50 91 PRO A N 1
ATOM 719 C CA . PRO A 1 91 ? -14.858 -1.077 5.661 1.00 90.50 91 PRO A CA 1
ATOM 720 C C . PRO A 1 91 ? -13.777 -0.789 6.711 1.00 90.50 91 PRO A C 1
ATOM 722 O O . PRO A 1 91 ? -12.878 -1.597 6.910 1.00 90.50 91 PRO A O 1
ATOM 725 N N . GLY A 1 92 ? -13.855 0.360 7.384 1.00 87.62 92 GLY A N 1
ATOM 726 C CA . GLY A 1 92 ? -12.868 0.785 8.391 1.00 87.62 92 GLY A CA 1
ATOM 727 C C . GLY A 1 92 ? -11.708 1.621 7.836 1.00 87.62 92 GLY A C 1
ATOM 728 O O . GLY A 1 92 ? -11.138 2.430 8.572 1.00 87.62 92 GLY A O 1
ATOM 729 N N . ILE A 1 93 ? -11.421 1.538 6.532 1.00 88.94 93 ILE A N 1
ATOM 730 C CA . ILE A 1 93 ? -10.435 2.410 5.884 1.00 88.94 93 ILE A CA 1
ATOM 731 C C . ILE A 1 93 ? -11.067 3.769 5.562 1.00 88.94 93 ILE A C 1
ATOM 733 O O . ILE A 1 93 ? -12.083 3.876 4.873 1.00 88.94 93 ILE A O 1
ATOM 737 N N . LYS A 1 94 ? -10.448 4.842 6.056 1.00 85.56 94 LYS A N 1
ATOM 738 C CA . LYS A 1 94 ? -10.842 6.218 5.760 1.00 85.56 94 LYS A CA 1
ATOM 739 C C . LYS A 1 94 ? -10.323 6.607 4.382 1.00 85.56 94 LYS A C 1
ATOM 741 O O . LYS A 1 94 ? -9.135 6.485 4.091 1.00 85.56 94 LYS A O 1
ATOM 746 N N . LYS A 1 95 ? -11.208 7.170 3.562 1.00 67.19 95 LYS A N 1
ATOM 747 C CA . LYS A 1 95 ? -10.839 7.831 2.306 1.00 67.19 95 LYS A CA 1
ATOM 748 C C . LYS A 1 95 ? -10.139 9.146 2.653 1.00 67.19 95 LYS A C 1
ATOM 750 O O . LYS A 1 95 ? -10.796 10.155 2.899 1.00 67.19 95 LYS A O 1
ATOM 755 N N . SER A 1 96 ? -8.813 9.130 2.785 1.00 50.69 96 SER A N 1
ATOM 756 C CA . SER A 1 96 ? -8.055 10.352 3.061 1.00 50.69 96 SER A CA 1
ATOM 757 C C . SER A 1 96 ? -8.056 11.241 1.822 1.00 50.69 96 SER A C 1
ATOM 759 O O . SER A 1 96 ? -7.505 10.867 0.793 1.00 50.69 96 SER A O 1
ATOM 761 N N . ARG A 1 97 ? -8.681 12.415 1.939 1.00 42.28 97 ARG A N 1
ATOM 762 C CA . ARG A 1 97 ? -8.810 13.416 0.871 1.00 42.28 97 ARG A CA 1
ATOM 763 C C . ARG A 1 97 ? -7.535 14.243 0.635 1.00 42.28 97 ARG A C 1
ATOM 765 O O . ARG A 1 97 ? -7.531 15.043 -0.281 1.00 42.28 97 ARG A O 1
ATOM 772 N N . ASN A 1 98 ? -6.470 14.081 1.418 1.00 38.38 98 ASN A N 1
ATOM 773 C CA . ASN A 1 98 ? -5.211 14.794 1.197 1.00 38.38 98 ASN A CA 1
ATOM 774 C C . ASN A 1 98 ? -4.061 14.086 1.922 1.00 38.38 98 ASN A C 1
ATOM 776 O O . ASN A 1 98 ? -4.106 13.913 3.138 1.00 38.38 98 ASN A O 1
ATOM 780 N N . ASP A 1 99 ? -3.110 13.586 1.145 1.00 40.66 99 ASP A N 1
ATOM 781 C CA . ASP A 1 99 ? -1.670 13.849 1.249 1.00 40.66 99 ASP A CA 1
ATOM 782 C C . ASP A 1 99 ? -1.044 13.051 0.099 1.00 40.66 99 ASP A C 1
ATOM 784 O O . ASP A 1 99 ? -0.912 11.828 0.171 1.00 40.66 99 ASP A O 1
ATOM 788 N N . ASP A 1 100 ? -0.779 13.782 -0.982 1.00 40.94 100 ASP A N 1
ATOM 789 C CA . ASP A 1 100 ? -0.027 13.412 -2.181 1.00 40.94 100 ASP A CA 1
ATOM 790 C C . ASP A 1 100 ? -0.627 12.314 -3.085 1.00 40.94 100 ASP A C 1
ATOM 792 O O . ASP A 1 100 ? -0.303 11.133 -3.001 1.00 40.94 100 ASP A O 1
ATOM 79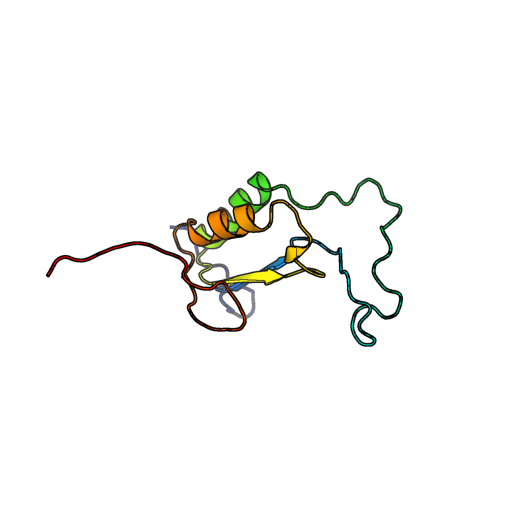6 N N . GLN A 1 101 ? -1.460 12.794 -4.024 1.00 46.34 101 GLN A N 1
ATOM 797 C CA . GLN A 1 101 ? -1.991 12.152 -5.243 1.00 46.34 101 GLN A CA 1
ATOM 798 C C . GLN A 1 101 ? -2.991 10.988 -5.096 1.00 46.34 101 GLN A C 1
ATOM 800 O O . GLN A 1 101 ? -2.616 9.834 -4.911 1.00 46.34 101 GLN A O 1
ATOM 805 N N . TRP A 1 102 ? -4.274 11.277 -5.383 1.00 44.34 102 TRP A N 1
ATOM 806 C CA . TRP A 1 102 ? -5.168 10.323 -6.058 1.00 44.34 102 TRP A CA 1
ATOM 807 C C . TRP A 1 102 ? -6.351 10.983 -6.810 1.00 44.34 102 TRP A C 1
ATOM 809 O O . TRP A 1 102 ? -7.324 11.405 -6.194 1.00 44.34 102 TRP A O 1
ATOM 819 N N . ILE A 1 103 ? -6.230 10.964 -8.147 1.00 41.66 103 ILE A N 1
ATOM 820 C CA . ILE A 1 103 ? -7.195 10.995 -9.279 1.00 41.66 103 ILE A CA 1
ATOM 821 C C . ILE A 1 103 ? -8.204 12.164 -9.448 1.00 41.66 103 ILE A C 1
ATOM 823 O O . ILE A 1 103 ? -8.982 12.462 -8.543 1.00 41.66 103 ILE A O 1
ATOM 827 N N . PRO A 1 104 ? -8.266 12.774 -10.661 1.00 36.47 104 PRO A N 1
ATOM 828 C CA . PRO A 1 104 ? -9.281 13.759 -11.031 1.00 36.47 104 PRO A CA 1
ATOM 829 C C . PRO A 1 104 ? -10.678 13.132 -11.114 1.00 36.47 104 PRO A C 1
ATOM 831 O O . PRO A 1 104 ? -10.878 12.076 -11.712 1.00 36.47 104 PRO A O 1
ATOM 834 N N . HIS A 1 105 ? -11.662 13.823 -10.542 1.00 36.78 105 HIS A N 1
ATOM 835 C CA . HIS A 1 105 ? -13.075 13.531 -10.747 1.00 36.78 105 HIS A CA 1
ATOM 836 C C . HIS A 1 105 ? -13.441 13.708 -12.229 1.00 36.78 105 HIS A C 1
ATOM 838 O O . HIS A 1 105 ? -13.548 14.832 -12.711 1.00 36.78 105 HIS A O 1
ATOM 844 N N . GLY A 1 106 ? -13.655 12.592 -12.928 1.00 34.78 106 GLY A N 1
ATOM 845 C CA . GLY A 1 106 ? -14.381 12.522 -14.192 1.00 34.78 106 GLY A CA 1
ATOM 846 C C . GLY A 1 106 ? -15.735 11.847 -13.969 1.00 34.78 106 GLY A C 1
ATOM 847 O O . GLY A 1 106 ? -15.778 10.649 -13.728 1.00 34.78 106 GLY A O 1
ATOM 848 N N . GLU A 1 107 ? -16.787 12.666 -14.036 1.00 36.75 107 GLU A N 1
ATOM 849 C CA . GLU A 1 107 ? -18.209 12.356 -14.277 1.00 36.75 107 GLU A CA 1
ATOM 850 C C . GLU A 1 107 ? -19.042 11.551 -13.257 1.00 36.75 107 GLU A C 1
ATOM 852 O O . GLU A 1 107 ? -18.863 10.360 -13.028 1.00 36.75 107 GLU A O 1
ATOM 857 N N . ALA A 1 108 ? -20.068 12.238 -12.731 1.00 36.53 108 ALA A N 1
ATOM 858 C CA . ALA A 1 108 ? -21.493 11.995 -13.026 1.00 36.53 108 ALA A CA 1
ATOM 859 C C . ALA A 1 108 ? -22.382 12.085 -11.772 1.00 36.53 108 ALA A C 1
ATOM 861 O O . ALA A 1 108 ? -22.481 11.154 -10.979 1.00 36.53 108 ALA A O 1
ATOM 862 N N . SER A 1 109 ? -23.097 13.203 -11.637 1.00 34.97 109 SER A N 1
ATOM 863 C CA . SER A 1 109 ? -24.455 13.231 -11.078 1.00 34.97 109 SER A CA 1
ATOM 864 C C . SER A 1 109 ? -25.036 14.621 -11.309 1.00 34.97 109 SER A C 1
ATOM 866 O O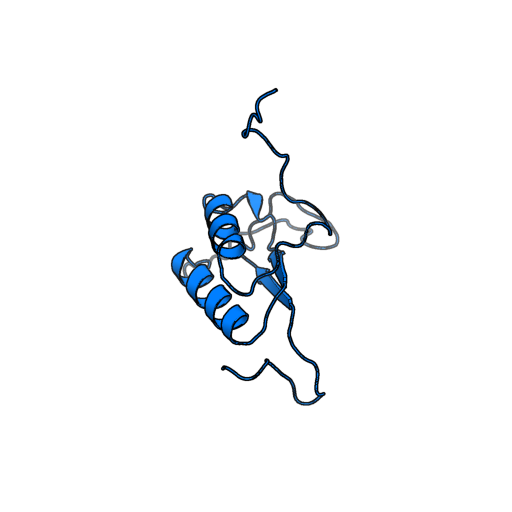 . SER A 1 109 ? -24.874 15.521 -10.483 1.00 34.97 109 SER A O 1
ATOM 868 N N . GLY A 1 110 ? -25.740 14.780 -12.430 1.00 41.25 110 GLY A N 1
ATOM 869 C CA . GLY A 1 110 ? -26.678 15.879 -12.601 1.00 41.25 110 GLY A CA 1
ATOM 870 C C . GLY A 1 110 ? -27.675 15.902 -11.441 1.00 41.25 110 GLY A C 1
ATOM 871 O O . GLY A 1 110 ? -28.300 14.893 -11.117 1.00 41.25 110 GLY A O 1
ATOM 872 N N . ARG A 1 111 ? -27.811 17.065 -10.809 1.00 34.81 111 ARG A N 1
ATOM 873 C CA . ARG A 1 111 ? -28.998 17.432 -10.041 1.00 34.81 111 ARG A CA 1
ATOM 874 C C . ARG A 1 111 ? -29.664 18.575 -10.788 1.00 34.81 111 ARG A C 1
ATOM 876 O O . ARG A 1 111 ? -29.156 19.689 -10.787 1.00 34.81 111 ARG A O 1
ATOM 883 N N . LEU A 1 112 ? -30.729 18.194 -11.489 1.00 34.34 112 LEU A N 1
ATOM 884 C CA . LEU A 1 112 ? -32.017 18.881 -11.574 1.00 34.34 112 LEU A CA 1
ATOM 885 C C . LEU A 1 112 ? -32.019 20.283 -10.939 1.00 34.34 112 LEU A C 1
ATOM 887 O O . LEU A 1 112 ? -32.005 20.407 -9.711 1.00 34.34 112 LEU A O 1
ATOM 891 N N . ALA A 1 113 ? -32.051 21.293 -11.805 1.00 33.25 113 ALA A N 1
ATOM 892 C CA . ALA A 1 113 ? -32.894 22.466 -11.614 1.00 33.25 113 ALA A CA 1
ATOM 893 C C . ALA A 1 113 ? -34.251 22.175 -12.269 1.00 33.25 113 ALA A C 1
ATOM 895 O O . ALA A 1 113 ? -34.247 21.417 -13.271 1.00 33.25 113 ALA A O 1
#

Foldseek 3Di:
DAAFDADPVRDGAQEAEAAQEQAAPDCDVVPHVPHDDPDPPPPPDGDDLVRLLVVLLVNLVNQHAYYHYHHRDLVVDPCSVVSVVSNVPRPNHDPDPDDDDDDDDDDDDDDDD